Protein AF-A0A392TPX5-F1 (afdb_monomer_lite)

Foldseek 3Di:
DVVVVVVVVVVVVVVVVVVVVVDDVVLVVLVVVDDDPVSSVVVVCVVCPCVVVVVVVVVVVVVVVVVVVVVD

Structure (mmCIF, N/CA/C/O backbone):
data_AF-A0A392TPX5-F1
#
_entry.id   AF-A0A392TPX5-F1
#
loop_
_atom_site.group_PDB
_atom_site.id
_atom_site.type_symbol
_atom_site.label_atom_id
_atom_site.label_alt_id
_atom_site.label_comp_id
_atom_site.label_asym_id
_atom_site.label_entity_id
_atom_site.label_seq_id
_atom_site.pdbx_PDB_ins_code
_atom_site.Cartn_x
_atom_site.Cartn_y
_atom_site.Cartn_z
_atom_site.occupancy
_atom_site.B_iso_or_equiv
_atom_site.auth_seq_id
_atom_site.auth_comp_id
_atom_site.auth_asym_id
_atom_site.auth_atom_id
_atom_site.pdbx_PDB_model_num
ATOM 1 N N . GLN A 1 1 ? -21.608 22.061 26.038 1.00 61.72 1 GLN A N 1
ATOM 2 C CA . GLN A 1 1 ? -20.918 20.750 26.073 1.00 61.72 1 GLN A CA 1
ATOM 3 C C . GLN A 1 1 ? -21.029 20.008 24.739 1.00 61.72 1 GLN A C 1
ATOM 5 O O . GLN A 1 1 ? -19.990 19.611 24.232 1.00 61.72 1 GLN A O 1
ATOM 10 N N . GLN A 1 2 ? -22.217 19.915 24.122 1.00 71.94 2 GLN A N 1
ATOM 11 C CA . GLN A 1 2 ? -22.419 19.256 22.815 1.00 71.94 2 GLN A CA 1
ATOM 12 C C . GLN A 1 2 ? -21.465 19.734 21.702 1.00 71.94 2 GLN A C 1
ATOM 14 O O . GLN A 1 2 ? -20.752 18.931 21.117 1.00 71.94 2 GLN A O 1
ATOM 19 N N . HIS A 1 3 ? -21.350 21.052 21.506 1.00 73.75 3 HIS A N 1
ATOM 20 C CA . HIS A 1 3 ? -20.535 21.632 20.431 1.00 73.75 3 HIS A CA 1
ATOM 21 C C . HIS A 1 3 ? -19.038 21.271 20.514 1.00 73.75 3 HIS A C 1
ATOM 23 O O . HIS A 1 3 ? -18.388 21.076 19.494 1.00 73.75 3 HIS A O 1
ATOM 29 N N . ILE A 1 4 ? -18.486 21.135 21.727 1.00 79.44 4 ILE A N 1
ATOM 30 C CA . ILE A 1 4 ? -17.078 20.746 21.930 1.00 79.44 4 ILE A CA 1
ATOM 31 C C . ILE A 1 4 ? -16.881 19.257 21.603 1.00 79.44 4 ILE A C 1
ATOM 33 O O . ILE A 1 4 ? -15.871 18.876 21.011 1.00 79.44 4 ILE A O 1
ATOM 37 N N . ALA A 1 5 ? -17.853 18.411 21.960 1.00 83.06 5 ALA A N 1
ATOM 38 C CA . ALA A 1 5 ? -17.829 16.990 21.626 1.00 83.06 5 ALA A CA 1
ATOM 39 C C . ALA A 1 5 ? -17.956 16.765 20.108 1.00 83.06 5 ALA A C 1
ATOM 41 O O . ALA A 1 5 ? -17.215 15.958 19.543 1.00 83.06 5 ALA A O 1
ATOM 42 N N . ASP A 1 6 ? -18.826 17.525 19.442 1.00 88.56 6 ASP A N 1
ATOM 43 C CA . ASP A 1 6 ? -19.012 17.466 17.991 1.00 88.56 6 ASP A CA 1
ATOM 44 C C . ASP A 1 6 ? -17.775 17.967 17.234 1.00 88.56 6 ASP A C 1
ATOM 46 O O . ASP A 1 6 ? -17.347 17.350 16.257 1.00 88.56 6 ASP A O 1
ATOM 50 N N . GLU A 1 7 ? -17.130 19.033 17.716 1.00 90.94 7 GLU A N 1
ATOM 51 C CA . GLU A 1 7 ? -15.893 19.544 17.124 1.00 90.94 7 GLU A CA 1
ATOM 52 C C . GLU A 1 7 ? -14.723 18.558 17.291 1.00 90.94 7 GLU A C 1
ATOM 54 O O . GLU A 1 7 ? -13.947 18.339 16.357 1.00 90.94 7 GLU A O 1
ATOM 59 N N . SER A 1 8 ? -14.616 17.910 18.456 1.00 89.81 8 SER A N 1
ATOM 60 C CA . SER A 1 8 ? -13.645 16.835 18.697 1.00 89.81 8 SER A CA 1
ATOM 61 C C . SER A 1 8 ? -13.873 15.652 17.750 1.00 89.81 8 SER A C 1
ATOM 63 O O . SER A 1 8 ? -12.943 15.180 17.092 1.00 89.81 8 SER A O 1
ATOM 65 N N . LYS A 1 9 ? -15.134 15.237 17.580 1.00 93.62 9 LYS A N 1
ATOM 66 C CA . LYS A 1 9 ? -15.523 14.173 16.648 1.00 93.62 9 LYS A CA 1
ATOM 67 C C . LYS A 1 9 ? -15.207 14.535 15.196 1.00 93.62 9 LYS A C 1
ATOM 69 O O . LYS A 1 9 ? -14.724 13.689 14.449 1.00 93.62 9 LYS A O 1
ATOM 74 N N . LEU A 1 10 ? -15.419 15.788 14.791 1.00 94.75 10 LEU A N 1
ATOM 75 C CA . LEU A 1 10 ? -15.068 16.259 13.450 1.00 94.75 10 LEU A CA 1
ATOM 76 C C . LEU A 1 10 ? -13.553 16.216 13.205 1.00 94.75 10 LEU A C 1
ATOM 78 O O . LEU A 1 10 ? -13.118 15.826 12.120 1.00 94.75 10 LEU A O 1
ATOM 82 N N . LYS A 1 11 ? -12.743 16.594 14.202 1.00 94.94 11 LYS A N 1
ATOM 8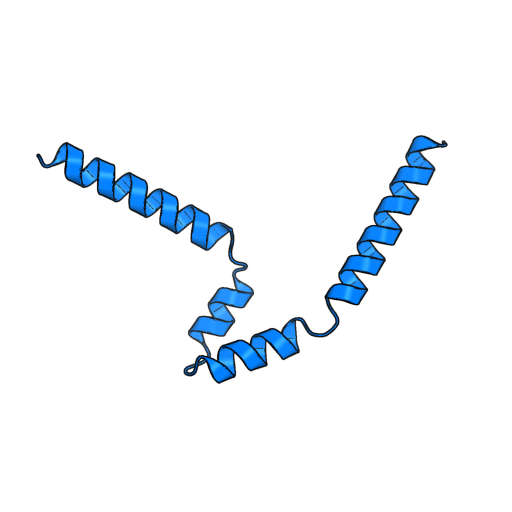3 C CA . LYS A 1 11 ? -11.275 16.509 14.125 1.00 94.94 11 LYS A CA 1
ATOM 84 C C . LYS A 1 11 ? -10.806 15.058 14.006 1.00 94.94 11 LYS A C 1
ATOM 86 O O . LYS A 1 11 ? -9.978 14.771 13.144 1.00 94.94 11 LYS A O 1
ATOM 91 N N . ASP A 1 12 ? -11.388 14.147 14.783 1.00 95.06 12 ASP A N 1
ATOM 92 C CA . ASP A 1 12 ? -11.099 12.711 14.700 1.00 95.06 12 ASP A CA 1
ATOM 93 C C . ASP A 1 12 ? -11.468 12.123 13.326 1.00 95.06 12 ASP A C 1
ATOM 95 O O . ASP A 1 12 ? -10.671 11.422 12.702 1.00 95.06 12 ASP A O 1
ATOM 99 N N . LEU A 1 13 ? -12.640 12.478 12.787 1.00 96.00 13 LEU A N 1
ATOM 100 C CA . LEU A 1 13 ? -13.062 12.053 11.448 1.00 96.00 13 LEU A CA 1
ATOM 101 C C . LEU A 1 13 ? -12.135 12.583 10.350 1.00 96.00 13 LEU A C 1
ATOM 103 O O . LEU A 1 13 ? -11.793 11.838 9.431 1.00 96.00 13 LEU A O 1
ATOM 107 N N . LYS A 1 14 ? -11.686 13.841 10.446 1.00 95.25 14 LYS A N 1
ATOM 108 C CA . LYS A 1 14 ? -10.689 14.393 9.516 1.00 95.25 14 LYS A CA 1
ATOM 109 C C . LYS A 1 14 ? -9.370 13.632 9.601 1.00 95.25 14 LYS A C 1
ATOM 111 O O . LYS A 1 14 ? -8.840 13.248 8.562 1.00 95.25 14 LYS A O 1
ATOM 116 N N . ALA A 1 15 ? -8.871 13.370 10.809 1.00 94.38 15 ALA A N 1
ATOM 117 C CA . ALA A 1 15 ? -7.641 12.608 11.010 1.00 94.38 15 ALA A CA 1
ATOM 118 C C . ALA A 1 15 ? -7.742 11.201 10.401 1.00 94.38 15 ALA A C 1
ATOM 120 O O . ALA A 1 15 ? -6.872 10.799 9.629 1.00 94.38 15 ALA A O 1
ATOM 121 N N . LYS A 1 16 ? -8.845 10.488 10.656 1.00 92.75 16 LYS A N 1
ATOM 122 C CA . LYS A 1 16 ? -9.122 9.180 10.044 1.00 92.75 16 LYS A CA 1
ATOM 123 C C . LYS A 1 16 ? -9.138 9.250 8.521 1.00 92.75 16 LYS A C 1
ATOM 125 O O . LYS A 1 16 ? -8.536 8.403 7.871 1.00 92.75 16 LYS A O 1
ATOM 130 N N . ASN A 1 17 ? -9.780 10.265 7.949 1.00 93.75 17 ASN A N 1
ATOM 131 C CA . ASN A 1 17 ? -9.856 10.419 6.499 1.00 93.75 17 ASN A CA 1
ATOM 132 C C . ASN A 1 17 ? -8.464 10.626 5.877 1.00 93.75 17 ASN A C 1
ATOM 134 O O . ASN A 1 17 ? -8.132 9.966 4.897 1.00 93.75 17 ASN A O 1
ATOM 138 N N . TYR A 1 18 ? -7.605 11.448 6.488 1.00 92.81 18 TYR A N 1
ATOM 139 C CA . TYR A 1 18 ? -6.221 11.608 6.027 1.00 92.81 18 TYR A CA 1
ATOM 140 C C . TYR A 1 18 ? -5.411 10.308 6.108 1.00 92.81 18 TYR A C 1
ATOM 142 O O . TYR A 1 18 ? -4.661 9.988 5.183 1.00 92.81 18 TYR A O 1
ATOM 150 N N . LEU A 1 19 ? -5.587 9.527 7.178 1.00 89.19 19 LEU A N 1
ATOM 151 C CA . LEU A 1 19 ? -4.928 8.227 7.313 1.00 89.19 19 LEU A CA 1
ATOM 152 C C . LEU A 1 19 ? -5.377 7.257 6.213 1.00 89.19 19 LEU A C 1
ATOM 154 O O . LEU A 1 19 ? -4.533 6.618 5.590 1.00 89.19 19 LEU A O 1
ATOM 158 N N . PHE A 1 20 ? -6.678 7.190 5.920 1.00 85.38 20 PHE A N 1
ATOM 159 C CA . PHE A 1 20 ? -7.196 6.337 4.848 1.00 85.38 20 PHE A CA 1
ATOM 160 C C . PHE A 1 20 ? -6.784 6.808 3.451 1.00 85.38 20 PHE A C 1
ATOM 162 O O . PHE A 1 20 ? -6.488 5.969 2.610 1.00 85.38 20 PHE A O 1
ATOM 169 N N . GLN A 1 21 ? -6.695 8.118 3.205 1.00 89.12 21 GLN A N 1
ATOM 170 C CA . GLN A 1 21 ? -6.188 8.663 1.937 1.00 89.12 21 GLN A CA 1
ATOM 171 C C . GLN A 1 21 ? -4.710 8.337 1.703 1.00 89.12 21 GLN A C 1
ATOM 173 O O . GLN A 1 21 ? -4.283 8.182 0.563 1.00 89.12 21 GLN A O 1
ATOM 178 N N . SER A 1 22 ? -3.933 8.217 2.779 1.00 89.31 22 SER A N 1
ATOM 179 C CA . SER A 1 22 ? -2.512 7.867 2.703 1.00 89.31 22 SER A CA 1
ATOM 180 C C . SER A 1 22 ? -2.281 6.379 2.410 1.00 89.31 22 SER A C 1
ATOM 182 O O . SER A 1 22 ? -1.165 5.983 2.072 1.00 89.31 22 SER A O 1
ATOM 184 N N . ILE A 1 23 ? -3.315 5.541 2.550 1.00 89.19 23 ILE A N 1
ATOM 185 C CA . ILE A 1 23 ? -3.252 4.103 2.294 1.00 89.19 23 ILE A CA 1
ATOM 186 C C . ILE A 1 23 ? -3.838 3.819 0.914 1.00 89.19 23 ILE A C 1
ATOM 188 O O . ILE A 1 23 ? -4.986 4.138 0.615 1.00 89.19 23 ILE A O 1
ATOM 192 N N . ASP A 1 24 ? -3.053 3.152 0.074 1.00 89.56 24 ASP A N 1
ATOM 193 C CA . ASP A 1 24 ? -3.509 2.731 -1.245 1.00 89.56 24 ASP A CA 1
ATOM 194 C C . ASP A 1 24 ? -4.699 1.760 -1.127 1.00 89.56 24 ASP A C 1
ATOM 196 O O . ASP A 1 24 ? -4.668 0.799 -0.349 1.00 89.56 24 ASP A O 1
ATOM 200 N N . ARG A 1 25 ? -5.752 1.983 -1.925 1.00 89.81 25 ARG A N 1
ATOM 201 C CA . ARG A 1 25 ? -6.989 1.180 -1.896 1.00 89.81 25 ARG A CA 1
ATOM 202 C C . ARG A 1 25 ? -6.717 -0.317 -2.037 1.00 89.81 25 ARG A C 1
ATOM 204 O O . ARG A 1 25 ? -7.395 -1.134 -1.419 1.00 89.81 25 ARG A O 1
ATOM 211 N N . SER A 1 26 ? -5.688 -0.673 -2.798 1.00 89.88 26 SER A N 1
ATOM 212 C CA . SER A 1 26 ? -5.315 -2.060 -3.048 1.00 89.88 26 SER A CA 1
ATOM 213 C C . SER A 1 26 ? -4.655 -2.746 -1.837 1.00 89.88 26 SER A C 1
ATOM 215 O O . SER A 1 26 ? -4.619 -3.977 -1.764 1.00 89.88 26 SER A O 1
ATOM 217 N N . ILE A 1 27 ? -4.128 -1.971 -0.882 1.00 90.56 27 ILE A N 1
ATOM 218 C CA . ILE A 1 27 ? -3.654 -2.457 0.422 1.00 90.56 27 ILE A CA 1
ATOM 219 C C . ILE A 1 27 ? -4.856 -2.715 1.327 1.00 90.56 27 ILE A C 1
ATOM 221 O O . ILE A 1 27 ? -4.932 -3.771 1.951 1.00 90.56 27 ILE A O 1
ATOM 225 N N . LEU A 1 28 ? -5.816 -1.786 1.345 1.00 90.50 28 LEU A N 1
ATOM 226 C CA . LEU A 1 28 ? -7.040 -1.906 2.137 1.00 90.50 28 LEU A CA 1
ATOM 227 C C . LEU A 1 28 ? -7.844 -3.156 1.748 1.00 90.50 28 LEU A C 1
ATOM 229 O O . LEU A 1 28 ? -8.261 -3.919 2.611 1.00 90.50 28 LEU A O 1
ATOM 233 N N . GLU A 1 29 ? -7.986 -3.414 0.448 1.00 91.56 29 GLU A N 1
ATOM 234 C CA . GLU A 1 29 ? -8.630 -4.623 -0.077 1.00 91.56 29 GLU A CA 1
ATOM 235 C C . GLU A 1 29 ? -7.901 -5.902 0.361 1.00 91.56 29 GLU A C 1
ATOM 237 O O . GLU A 1 29 ? -8.531 -6.872 0.771 1.00 91.56 29 GLU A O 1
ATOM 242 N N . THR A 1 30 ? -6.564 -5.889 0.361 1.00 92.31 30 THR A N 1
ATOM 243 C CA . THR A 1 30 ? -5.772 -7.038 0.827 1.00 92.31 30 THR A CA 1
ATOM 244 C C . THR A 1 30 ? -5.995 -7.306 2.318 1.00 92.31 30 THR A C 1
ATOM 246 O O . THR A 1 30 ? -6.037 -8.465 2.718 1.00 92.31 30 THR A O 1
ATOM 249 N N . ILE A 1 31 ? -6.153 -6.257 3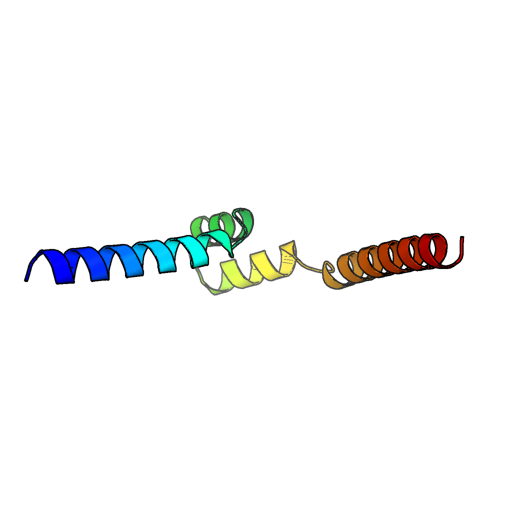.133 1.00 91.06 31 ILE A N 1
ATOM 250 C CA . ILE A 1 31 ? -6.465 -6.377 4.565 1.00 91.06 31 ILE A CA 1
ATOM 251 C C . ILE A 1 31 ? -7.881 -6.928 4.770 1.00 91.06 31 ILE A C 1
ATOM 253 O O . ILE A 1 31 ? -8.076 -7.764 5.641 1.00 91.06 31 ILE A O 1
ATOM 257 N N . LEU A 1 32 ? -8.855 -6.496 3.964 1.00 91.69 32 LEU A N 1
ATOM 258 C CA . LEU A 1 32 ? -10.248 -6.944 4.073 1.00 91.69 32 LEU A CA 1
ATOM 259 C C . LEU A 1 32 ? -10.463 -8.396 3.612 1.00 91.69 32 LEU A C 1
ATOM 261 O O . LEU A 1 32 ? -11.361 -9.061 4.111 1.00 91.69 32 LEU A O 1
ATOM 265 N N . VAL A 1 33 ? -9.666 -8.883 2.656 1.00 94.00 33 VAL A N 1
ATOM 266 C CA . VAL A 1 33 ? -9.806 -10.227 2.057 1.00 94.00 33 VAL A CA 1
ATOM 267 C C . VAL A 1 33 ? -9.054 -11.317 2.838 1.00 94.00 33 VAL A C 1
ATOM 269 O O . VAL A 1 33 ? -9.232 -12.505 2.572 1.00 94.00 33 VAL A O 1
ATOM 272 N N . ARG A 1 34 ? -8.155 -10.952 3.758 1.00 92.31 34 ARG A N 1
ATOM 273 C CA . ARG A 1 34 ? -7.292 -11.902 4.477 1.00 92.31 34 ARG A CA 1
ATOM 274 C C . ARG A 1 34 ? -7.606 -11.886 5.966 1.00 92.31 34 ARG A C 1
ATOM 276 O O . ARG A 1 34 ? -7.594 -10.832 6.587 1.00 92.31 34 ARG A O 1
ATOM 283 N N . ASP A 1 35 ? -7.785 -13.071 6.538 1.00 89.56 35 ASP A N 1
ATOM 284 C CA . ASP A 1 35 ? -8.249 -13.210 7.922 1.00 89.56 35 ASP A CA 1
ATOM 285 C C . ASP A 1 35 ? -7.124 -13.082 8.956 1.00 89.56 35 ASP A C 1
ATOM 287 O O . ASP A 1 35 ? -7.343 -12.599 10.067 1.00 89.56 35 ASP A O 1
ATOM 291 N N . THR A 1 36 ? -5.900 -13.504 8.612 1.00 94.69 36 THR A N 1
ATOM 292 C CA . THR A 1 36 ? -4.768 -13.476 9.548 1.00 94.69 36 THR A CA 1
ATOM 293 C C . THR A 1 36 ? -3.754 -12.391 9.204 1.00 94.69 36 THR A C 1
ATOM 295 O O . THR A 1 36 ? -3.428 -12.132 8.042 1.00 94.69 36 THR A O 1
ATOM 298 N N . ALA A 1 37 ? -3.156 -11.795 10.240 1.00 92.56 37 ALA A N 1
ATOM 299 C CA . ALA A 1 37 ? -2.071 -10.826 10.079 1.00 92.56 37 ALA A CA 1
ATOM 300 C C . ALA A 1 37 ? -0.875 -11.403 9.297 1.00 92.56 37 ALA A C 1
ATOM 302 O O . ALA A 1 37 ? -0.191 -10.674 8.572 1.00 92.56 37 ALA A O 1
ATOM 303 N N . LYS A 1 38 ? -0.632 -12.717 9.413 1.00 94.50 38 LYS A N 1
ATOM 304 C CA . LYS A 1 38 ? 0.400 -13.415 8.642 1.00 94.50 38 LYS A CA 1
ATOM 305 C C . LYS A 1 38 ? 0.058 -13.425 7.152 1.00 94.50 38 LYS A C 1
ATOM 307 O O . LYS A 1 38 ? 0.903 -13.043 6.346 1.00 94.50 38 LYS A O 1
ATOM 312 N N . ASP A 1 39 ? -1.176 -13.767 6.795 1.00 93.06 39 ASP A N 1
ATOM 313 C CA . ASP A 1 39 ? -1.611 -13.821 5.397 1.00 93.06 39 ASP A CA 1
ATOM 314 C C . ASP A 1 39 ? -1.601 -12.444 4.736 1.00 93.06 39 ASP A C 1
ATOM 316 O O . ASP A 1 39 ? -1.161 -12.316 3.591 1.00 93.06 39 ASP A O 1
ATOM 320 N N . ILE A 1 40 ? -2.009 -11.400 5.467 1.00 93.88 40 ILE A N 1
ATOM 321 C CA . ILE A 1 40 ? -1.885 -10.005 5.022 1.00 93.88 40 ILE A CA 1
ATOM 322 C C . ILE A 1 40 ? -0.417 -9.695 4.722 1.00 93.88 40 ILE A C 1
ATOM 324 O O . ILE A 1 40 ? -0.084 -9.243 3.624 1.00 93.88 40 ILE A O 1
ATOM 328 N N . ARG A 1 41 ? 0.485 -9.972 5.673 1.00 93.19 41 ARG A N 1
ATOM 329 C CA . ARG A 1 41 ? 1.919 -9.695 5.521 1.00 93.19 41 ARG A CA 1
ATOM 330 C C . ARG A 1 41 ? 2.524 -10.443 4.333 1.00 93.19 41 ARG A C 1
ATOM 332 O O . ARG A 1 41 ? 3.267 -9.842 3.556 1.00 93.19 41 ARG A O 1
ATOM 339 N N . ASP A 1 42 ? 2.204 -11.720 4.167 1.00 94.44 42 ASP A N 1
ATOM 340 C CA . ASP A 1 42 ? 2.742 -12.554 3.091 1.00 94.44 42 ASP A CA 1
ATOM 341 C C . ASP A 1 42 ? 2.166 -12.173 1.719 1.00 94.44 42 ASP A C 1
ATOM 343 O O . ASP A 1 42 ? 2.885 -12.197 0.714 1.00 94.44 42 ASP A O 1
ATOM 347 N N . ALA A 1 43 ? 0.894 -11.768 1.650 1.00 93.19 43 ALA A N 1
ATOM 348 C CA . ALA A 1 43 ? 0.288 -11.219 0.438 1.00 93.19 43 ALA A CA 1
ATOM 349 C C . ALA A 1 43 ? 0.942 -9.888 0.036 1.00 93.19 43 ALA A C 1
ATOM 351 O O . ALA A 1 43 ? 1.342 -9.722 -1.118 1.00 93.19 43 ALA A O 1
ATOM 352 N N . MET A 1 44 ? 1.136 -8.977 0.994 1.00 92.69 44 MET A N 1
AT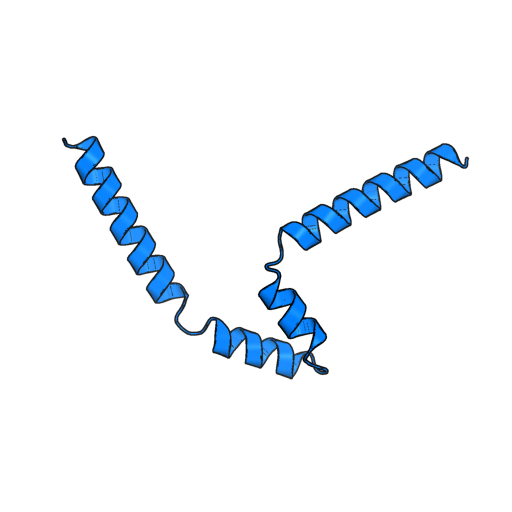OM 353 C CA . MET A 1 44 ? 1.823 -7.700 0.777 1.00 92.69 44 MET A CA 1
ATOM 354 C C . MET A 1 44 ? 3.266 -7.917 0.313 1.00 92.69 44 MET A C 1
ATOM 356 O O . MET A 1 44 ? 3.709 -7.305 -0.661 1.00 92.69 44 MET A O 1
ATOM 360 N N . ARG A 1 45 ? 3.997 -8.841 0.949 1.00 91.50 45 ARG A N 1
ATOM 361 C CA . ARG A 1 45 ? 5.373 -9.174 0.564 1.00 91.50 45 ARG A CA 1
ATOM 362 C C . ARG A 1 45 ? 5.457 -9.673 -0.876 1.00 91.50 45 ARG A C 1
ATOM 364 O O . ARG A 1 45 ? 6.337 -9.217 -1.597 1.00 91.50 45 ARG A O 1
ATOM 371 N N . ARG A 1 46 ? 4.558 -10.572 -1.290 1.00 91.62 46 ARG A N 1
ATOM 372 C CA . ARG A 1 46 ? 4.509 -11.097 -2.666 1.00 91.62 46 ARG A CA 1
ATOM 373 C C . ARG A 1 46 ? 4.136 -10.017 -3.678 1.00 91.62 46 ARG A C 1
ATOM 375 O O . ARG A 1 46 ? 4.831 -9.861 -4.674 1.00 91.62 46 ARG A O 1
ATOM 382 N N . LYS A 1 47 ? 3.089 -9.235 -3.402 1.00 90.44 47 LYS A N 1
ATOM 383 C CA . LYS A 1 47 ? 2.585 -8.189 -4.306 1.00 90.44 47 LYS A CA 1
ATOM 384 C C . LYS A 1 47 ? 3.618 -7.096 -4.589 1.00 90.44 47 LYS A C 1
ATOM 386 O O . LYS A 1 47 ? 3.734 -6.643 -5.720 1.00 90.44 47 LYS A O 1
ATOM 391 N N . TYR A 1 48 ? 4.379 -6.684 -3.576 1.00 89.31 48 TYR A N 1
ATOM 392 C CA . TYR A 1 48 ? 5.382 -5.621 -3.709 1.00 89.31 48 TYR A CA 1
ATOM 393 C C . TYR A 1 48 ? 6.815 -6.146 -3.868 1.00 89.31 48 TYR A C 1
ATOM 395 O O . TYR A 1 48 ? 7.772 -5.359 -3.830 1.00 89.31 48 TYR A O 1
ATOM 403 N N . GLN A 1 49 ? 6.982 -7.457 -4.066 1.00 90.75 49 GLN A N 1
ATOM 404 C CA . GLN A 1 49 ? 8.284 -8.069 -4.283 1.00 90.75 49 GLN A CA 1
ATOM 405 C C . GLN A 1 49 ? 8.955 -7.452 -5.512 1.00 90.75 49 GLN A C 1
ATOM 407 O O . GLN A 1 49 ? 8.375 -7.354 -6.586 1.00 90.75 49 GLN A O 1
ATOM 412 N N . GLY A 1 50 ? 10.196 -6.996 -5.349 1.00 86.56 50 GLY A N 1
ATOM 413 C CA . GLY A 1 50 ? 10.946 -6.381 -6.444 1.00 86.56 50 GLY A CA 1
ATOM 414 C C . GLY A 1 50 ? 10.527 -4.949 -6.802 1.00 86.56 50 GLY A C 1
ATOM 415 O O . GLY A 1 50 ? 11.223 -4.329 -7.607 1.00 86.56 50 GLY A O 1
ATOM 416 N N . SER A 1 51 ? 9.498 -4.363 -6.167 1.00 89.50 51 SER A N 1
ATOM 417 C CA . SER A 1 51 ? 9.075 -2.987 -6.489 1.00 89.50 51 SER A CA 1
ATOM 418 C C . SER A 1 51 ? 10.176 -1.953 -6.233 1.00 89.50 51 SER A C 1
ATOM 420 O O . SER A 1 51 ? 10.262 -0.964 -6.950 1.00 89.50 51 SER A O 1
ATOM 422 N N . THR A 1 52 ? 11.098 -2.205 -5.296 1.00 88.81 52 THR A N 1
ATOM 423 C CA . THR A 1 52 ? 12.269 -1.345 -5.061 1.00 88.81 52 THR A CA 1
ATOM 424 C C . THR A 1 52 ? 13.163 -1.223 -6.295 1.00 88.81 52 THR A C 1
ATOM 426 O O . THR A 1 52 ? 13.686 -0.144 -6.564 1.00 88.81 52 THR A O 1
ATOM 429 N N . LYS A 1 53 ? 13.342 -2.306 -7.066 1.00 91.31 53 LYS A N 1
ATOM 430 C CA . LYS A 1 53 ? 14.143 -2.266 -8.300 1.00 91.31 53 LYS A CA 1
ATOM 431 C C . LYS A 1 53 ? 13.436 -1.438 -9.374 1.00 91.31 53 LYS A C 1
ATOM 433 O O . LYS A 1 53 ? 14.076 -0.599 -9.995 1.00 91.31 53 LYS A O 1
ATOM 438 N N . VAL A 1 54 ? 12.122 -1.622 -9.523 1.00 90.56 54 VAL A N 1
ATOM 439 C CA . VAL A 1 54 ? 11.291 -0.861 -10.472 1.00 90.56 54 VAL A CA 1
ATOM 440 C C . VAL A 1 54 ? 11.281 0.628 -10.124 1.00 90.56 54 VAL A C 1
ATOM 442 O O . VAL A 1 54 ? 11.607 1.452 -10.972 1.00 90.56 54 VAL A O 1
ATOM 445 N N . LYS A 1 55 ? 11.020 0.978 -8.858 1.00 92.00 55 LYS A N 1
ATOM 446 C CA . LYS A 1 55 ? 11.057 2.367 -8.371 1.00 92.00 55 LYS A CA 1
ATOM 447 C C . LYS A 1 55 ? 12.423 3.014 -8.599 1.00 92.00 55 LYS A C 1
ATOM 449 O O . LYS A 1 55 ? 12.496 4.172 -8.992 1.00 92.00 55 LYS A O 1
ATOM 454 N N . ARG A 1 56 ? 13.514 2.267 -8.391 1.00 94.19 56 ARG A N 1
ATOM 455 C CA . ARG A 1 56 ? 14.874 2.753 -8.667 1.00 94.19 56 ARG A CA 1
ATOM 456 C C . ARG A 1 56 ? 15.092 3.030 -10.154 1.00 94.19 56 ARG A C 1
ATOM 458 O O . ARG A 1 56 ? 15.661 4.066 -10.476 1.00 94.19 56 ARG A O 1
ATOM 465 N N . ALA A 1 57 ? 14.648 2.134 -11.034 1.00 93.69 57 ALA A N 1
A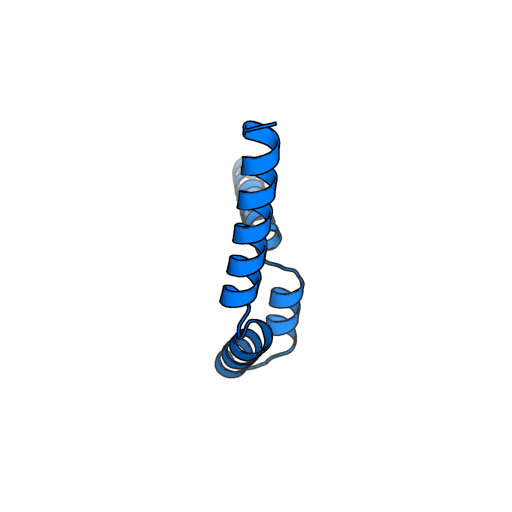TOM 466 C CA . ALA A 1 57 ? 14.763 2.322 -12.478 1.00 93.69 57 ALA A CA 1
ATOM 467 C C . ALA A 1 57 ? 13.961 3.546 -12.954 1.00 93.69 57 ALA A C 1
ATOM 469 O O . ALA A 1 57 ? 14.499 4.382 -13.673 1.00 93.69 57 ALA A O 1
ATOM 470 N N . GLN A 1 58 ? 12.722 3.705 -12.478 1.00 94.00 58 GLN A N 1
ATOM 471 C CA . GLN A 1 58 ? 11.889 4.881 -12.761 1.00 94.00 58 GLN A CA 1
ATOM 472 C C . GLN A 1 58 ? 12.551 6.180 -12.286 1.00 94.00 58 GLN A C 1
ATOM 474 O O . GLN A 1 58 ? 12.610 7.152 -13.030 1.00 94.00 58 GLN A O 1
ATOM 479 N N . LEU A 1 59 ? 13.112 6.188 -11.073 1.00 96.31 59 LEU A N 1
ATOM 480 C CA . LEU A 1 59 ? 13.812 7.360 -10.550 1.00 96.31 59 LEU A CA 1
ATOM 481 C C . LEU A 1 59 ? 15.066 7.700 -11.368 1.00 96.31 59 LEU A C 1
ATOM 483 O O . LEU A 1 59 ? 15.357 8.873 -11.577 1.00 96.31 59 LEU A O 1
ATOM 487 N N . GLN A 1 60 ? 15.818 6.695 -11.824 1.00 95.44 60 GLN A N 1
ATOM 488 C CA . GLN A 1 60 ? 16.972 6.918 -12.698 1.00 95.44 60 GLN A CA 1
ATOM 489 C C . GLN A 1 60 ? 16.563 7.486 -14.059 1.00 95.44 60 GLN A C 1
ATOM 491 O O . GLN A 1 60 ? 17.258 8.365 -14.558 1.00 95.44 60 GLN A O 1
ATOM 496 N N . ALA A 1 61 ? 15.451 7.023 -14.635 1.00 94.50 61 ALA A N 1
ATOM 497 C CA . ALA A 1 61 ? 14.912 7.590 -15.869 1.00 94.50 61 ALA A CA 1
ATOM 498 C C . ALA A 1 61 ? 14.547 9.070 -15.682 1.00 94.50 61 ALA A C 1
ATOM 500 O O . ALA A 1 61 ? 15.058 9.914 -16.410 1.00 94.50 61 ALA A O 1
ATOM 501 N N . LEU A 1 62 ? 13.793 9.394 -14.627 1.00 95.25 62 LEU A N 1
ATOM 502 C CA . LEU A 1 62 ? 13.394 10.772 -14.333 1.00 95.25 62 LEU A CA 1
ATOM 503 C C . LEU A 1 62 ? 14.596 11.694 -14.069 1.00 95.25 62 LEU A C 1
ATOM 505 O O . LEU A 1 62 ? 14.605 12.842 -14.499 1.00 95.25 62 LEU A O 1
ATOM 509 N N . ARG A 1 63 ? 15.638 11.196 -13.388 1.00 94.81 63 ARG A N 1
ATOM 510 C CA 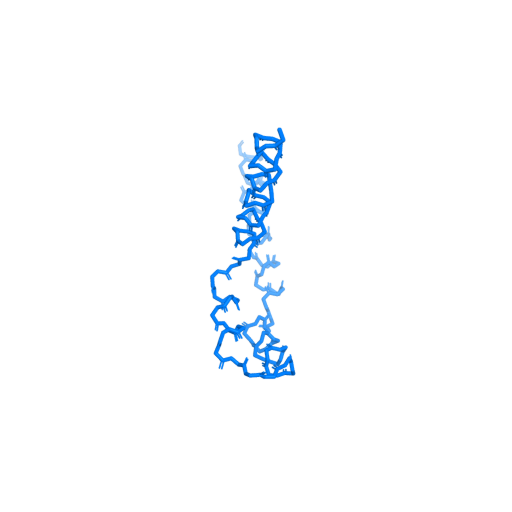. ARG A 1 63 ? 16.888 11.953 -13.195 1.00 94.81 63 ARG A CA 1
ATOM 511 C C . ARG A 1 63 ? 17.569 12.276 -14.520 1.00 94.81 63 ARG A C 1
ATOM 513 O O . ARG A 1 63 ? 17.980 13.411 -14.706 1.00 94.81 63 ARG A O 1
ATOM 520 N N . ARG A 1 64 ? 17.646 11.309 -15.438 1.00 93.69 64 ARG A N 1
ATOM 521 C CA . ARG A 1 64 ? 18.220 11.533 -16.772 1.00 93.69 64 ARG A CA 1
ATOM 522 C C . ARG A 1 64 ? 17.403 12.538 -17.576 1.00 93.69 64 ARG A C 1
ATOM 524 O O . ARG A 1 64 ? 17.985 13.417 -18.193 1.00 93.69 64 ARG A O 1
ATOM 531 N N . GLU A 1 65 ? 16.075 12.431 -17.552 1.00 93.62 65 GLU A N 1
ATOM 532 C CA . GLU A 1 65 ? 15.187 13.402 -18.210 1.00 93.62 65 GLU A CA 1
ATOM 533 C C . GLU A 1 65 ? 15.410 14.817 -17.666 1.00 93.62 65 GLU A C 1
ATOM 535 O O . GLU A 1 65 ? 15.530 15.766 -18.437 1.00 93.62 65 GLU A O 1
ATOM 540 N N . PHE A 1 66 ? 15.542 14.954 -16.345 1.00 93.50 66 PHE A N 1
ATOM 541 C CA . PHE A 1 66 ? 15.839 16.235 -15.713 1.00 93.50 66 PHE A CA 1
ATOM 542 C C . PHE A 1 66 ? 17.226 16.777 -16.088 1.00 93.50 66 PHE A C 1
ATOM 544 O O . PHE A 1 66 ? 17.353 17.958 -16.391 1.00 93.50 66 PHE A O 1
ATOM 551 N N . GLU A 1 67 ? 18.260 15.932 -16.105 1.00 93.44 67 GLU A N 1
ATOM 552 C CA . GLU A 1 67 ? 19.616 16.315 -16.526 1.00 93.44 67 GLU A CA 1
ATOM 553 C C . GLU A 1 67 ? 19.648 16.797 -17.983 1.00 93.44 67 GLU A C 1
ATOM 555 O O . GLU A 1 67 ? 20.276 17.812 -18.273 1.00 93.44 67 GLU A O 1
ATOM 560 N N . VAL A 1 68 ? 18.935 16.115 -18.886 1.00 90.94 68 VAL A N 1
ATOM 561 C CA . VAL A 1 68 ? 18.806 16.523 -20.294 1.00 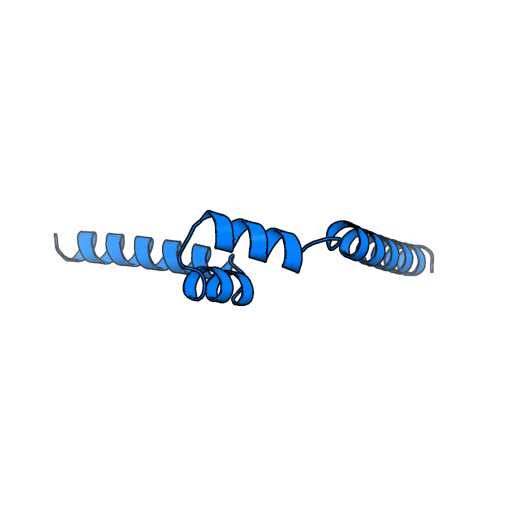90.94 68 VAL A CA 1
ATOM 562 C C . VAL A 1 68 ? 18.088 17.867 -20.418 1.00 90.94 68 VAL A C 1
ATOM 564 O O . VAL A 1 68 ? 18.530 18.712 -21.185 1.00 90.94 68 VAL A O 1
ATOM 567 N N . LEU A 1 69 ? 17.015 18.091 -19.654 1.00 89.19 69 LEU A N 1
ATOM 568 C CA . LEU A 1 69 ? 16.292 19.368 -19.647 1.00 89.19 69 LEU A CA 1
ATOM 569 C C . LEU A 1 69 ? 17.109 20.521 -19.046 1.00 89.19 69 LEU A C 1
ATOM 571 O O . LEU A 1 69 ? 16.922 21.662 -19.448 1.00 89.19 69 LEU A O 1
ATOM 575 N N . ALA A 1 70 ? 17.983 20.244 -18.076 1.00 79.38 70 ALA A N 1
ATOM 576 C CA . ALA A 1 70 ? 18.808 21.256 -17.416 1.00 79.38 70 ALA A CA 1
ATOM 577 C C . ALA A 1 70 ? 20.103 21.587 -18.178 1.00 79.38 70 ALA A C 1
ATOM 579 O O . ALA A 1 70 ? 20.665 22.660 -17.972 1.00 79.38 70 ALA A O 1
ATOM 580 N N . MET A 1 71 ? 20.596 20.666 -19.012 1.00 63.97 71 MET A N 1
ATOM 581 C CA . MET A 1 71 ? 21.782 20.863 -19.857 1.00 63.97 71 MET A CA 1
ATOM 582 C C . MET A 1 71 ? 21.455 21.162 -21.331 1.00 63.97 71 MET A C 1
ATOM 584 O O . MET A 1 71 ? 22.385 21.281 -22.131 1.00 63.97 71 MET A O 1
ATOM 588 N N . GLY A 1 72 ? 20.170 21.246 -21.689 1.00 54.69 72 GLY A N 1
ATOM 589 C CA . GLY A 1 72 ? 19.681 21.651 -23.012 1.00 54.69 72 GLY A CA 1
ATOM 590 C C . GLY A 1 72 ? 19.542 23.158 -23.182 1.00 54.69 72 GLY A C 1
ATOM 591 O O . GLY A 1 72 ? 19.374 23.866 -22.164 1.00 54.69 72 GLY A O 1
#

Sequence (72 aa):
QQHIADESKLKDLKAKNYLFQSIDRSILETILVRDTAKDIRDAMRRKYQGSTKVKRAQLQALRREFEVLAMG

Organism: NCBI:txid97028

Secondary structure (DSSP, 8-state):
-HHHHHHHHHHHHHHHHHHHHTS-HHHHHHHHH-SSHHHHHHHHHHHTTTHHHHHHHHHHHHHHHHHHHHH-

pLDDT: mean 89.76, std 7.66, range [54.69, 96.31]

Radius of gyration: 20.46 Å; chains: 1; bounding box: 44×36×49 Å